Protein AF-F3SG11-F1 (afdb_monomer_lite)

Secondary structure (DSSP, 8-state):
-HHHHHHHHHHHHHHHHHHHHHHHHHHHHHHHHHHHHHHHHHHHHHHHHHHHHHHHHHIIIIIHHHHTTTTS-HHHHHHHHHHHHTPPPP-------

Foldseek 3Di:
DVVVVVVVVVVVVVVVVVVVVVVVVVVVVVVVVVVVVLVVVLVVVVVVQVVVLVVVLCCQLPVVLVVCVPVDDDPVNVVSNVVSNPPDRDDDDRPRD

Structure (mmCIF, N/CA/C/O backbone):
data_AF-F3SG11-F1
#
_entry.id   AF-F3SG11-F1
#
loop_
_atom_site.group_PDB
_atom_site.id
_atom_site.type_symbol
_atom_site.label_atom_id
_atom_site.label_alt_id
_atom_site.label_comp_id
_atom_site.label_asym_id
_atom_site.label_entity_id
_atom_site.label_seq_id
_atom_site.pdbx_PDB_ins_code
_atom_site.Cartn_x
_atom_site.Cartn_y
_atom_site.Cartn_z
_atom_site.occupancy
_atom_site.B_iso_or_equiv
_atom_site.auth_seq_id
_atom_site.auth_comp_id
_atom_site.auth_asym_id
_atom_site.auth_atom_id
_atom_site.pdbx_PDB_model_num
ATOM 1 N N . MET A 1 1 ? 33.749 4.294 -56.683 1.00 62.25 1 MET A N 1
ATOM 2 C CA . MET A 1 1 ? 33.617 5.104 -55.445 1.00 62.25 1 MET A CA 1
ATOM 3 C C . MET A 1 1 ? 32.174 5.429 -55.021 1.00 62.25 1 MET A C 1
ATOM 5 O O . MET A 1 1 ? 31.972 5.682 -53.843 1.00 62.25 1 MET A O 1
ATOM 9 N N . VAL A 1 2 ? 31.163 5.446 -55.907 1.00 68.69 2 VAL A N 1
ATOM 10 C CA . VAL A 1 2 ? 29.767 5.796 -55.525 1.00 68.69 2 VAL A CA 1
ATOM 11 C C . VAL A 1 2 ? 29.077 4.717 -54.667 1.00 68.69 2 VAL A C 1
ATOM 13 O O . VAL A 1 2 ? 28.344 5.060 -53.747 1.00 68.69 2 VAL A O 1
ATOM 16 N N . ASN A 1 3 ? 29.355 3.428 -54.903 1.00 79.56 3 ASN A N 1
ATOM 17 C CA . ASN A 1 3 ? 28.760 2.333 -54.118 1.00 79.56 3 ASN A CA 1
ATOM 18 C C . ASN A 1 3 ? 29.266 2.264 -52.669 1.00 79.56 3 ASN A C 1
ATOM 20 O O . ASN A 1 3 ? 28.472 2.008 -51.774 1.00 79.56 3 ASN A O 1
ATOM 24 N N . LEU A 1 4 ? 30.549 2.557 -52.428 1.00 85.62 4 LEU A N 1
ATOM 25 C CA . LEU A 1 4 ? 31.131 2.576 -51.077 1.00 85.62 4 LEU A CA 1
ATOM 26 C C . LEU A 1 4 ? 30.456 3.626 -50.185 1.00 85.62 4 LEU A C 1
ATOM 28 O O . LEU A 1 4 ? 29.981 3.296 -49.106 1.00 85.62 4 LEU A O 1
ATOM 32 N N . ARG A 1 5 ? 30.280 4.852 -50.695 1.00 89.88 5 ARG A N 1
ATOM 33 C CA . ARG A 1 5 ? 29.594 5.931 -49.963 1.00 89.88 5 ARG A CA 1
ATOM 34 C C . ARG A 1 5 ? 28.141 5.605 -49.608 1.00 89.88 5 ARG A C 1
ATOM 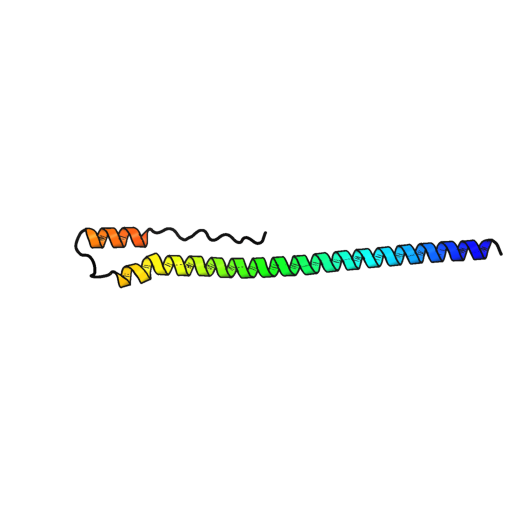36 O O . ARG A 1 5 ? 27.659 6.024 -48.562 1.00 89.88 5 ARG A O 1
ATOM 43 N N . ARG A 1 6 ? 27.427 4.869 -50.468 1.00 90.50 6 ARG A N 1
ATOM 44 C CA . ARG A 1 6 ? 26.055 4.423 -50.163 1.00 90.50 6 ARG A CA 1
ATOM 45 C C . ARG A 1 6 ? 26.037 3.388 -49.041 1.00 90.50 6 ARG A C 1
ATOM 47 O O . ARG A 1 6 ? 25.199 3.494 -48.157 1.00 90.50 6 ARG A O 1
ATOM 54 N N . ILE A 1 7 ? 26.966 2.432 -49.065 1.00 93.62 7 ILE A N 1
ATOM 55 C CA . ILE A 1 7 ? 27.089 1.402 -48.024 1.00 93.62 7 ILE A CA 1
ATOM 56 C C . ILE A 1 7 ? 27.402 2.047 -46.670 1.00 93.62 7 ILE A C 1
ATOM 58 O O . ILE A 1 7 ? 26.741 1.734 -45.685 1.00 93.62 7 ILE A O 1
ATOM 62 N N . GLU A 1 8 ? 28.347 2.988 -46.631 1.00 93.75 8 GLU A N 1
ATOM 63 C CA . GLU A 1 8 ? 28.699 3.739 -45.418 1.00 93.75 8 GLU A CA 1
ATOM 64 C C . GLU A 1 8 ? 27.506 4.525 -44.863 1.00 93.75 8 GLU A C 1
ATOM 66 O O . GLU A 1 8 ? 27.230 4.469 -43.666 1.00 93.75 8 GLU A O 1
ATOM 71 N N . LEU A 1 9 ? 26.749 5.210 -45.727 1.00 95.06 9 LEU A N 1
ATOM 72 C CA . LEU A 1 9 ? 25.554 5.945 -45.312 1.00 95.06 9 LEU A CA 1
ATOM 73 C C . LEU A 1 9 ? 24.486 5.014 -44.721 1.00 95.06 9 LEU A C 1
ATOM 75 O O . LEU A 1 9 ? 23.917 5.317 -43.676 1.00 95.06 9 LEU A O 1
ATOM 79 N N . THR A 1 10 ? 24.222 3.873 -45.362 1.00 95.62 10 THR A N 1
ATOM 80 C CA . THR A 1 10 ? 23.259 2.887 -44.853 1.00 95.62 10 THR A CA 1
ATOM 81 C C . THR A 1 10 ? 23.716 2.289 -43.523 1.00 95.62 10 THR A C 1
ATOM 83 O O . THR A 1 10 ? 22.909 2.182 -42.603 1.00 95.62 10 THR A O 1
ATOM 86 N N . ALA A 1 11 ? 24.998 1.944 -43.389 1.00 95.25 11 ALA A N 1
ATOM 87 C CA . ALA A 1 11 ? 25.551 1.421 -42.144 1.00 95.25 11 ALA A CA 1
ATOM 88 C C . ALA A 1 11 ? 25.438 2.440 -40.998 1.00 95.25 11 ALA A C 1
ATOM 90 O O . ALA A 1 11 ? 24.994 2.083 -39.908 1.00 95.25 11 ALA A O 1
ATOM 91 N N . ASN A 1 12 ? 25.751 3.712 -41.261 1.00 96.75 12 ASN A N 1
ATOM 92 C CA . ASN A 1 12 ? 25.613 4.788 -40.280 1.00 96.75 12 ASN A CA 1
ATOM 93 C C . ASN A 1 12 ? 24.155 5.005 -39.866 1.00 96.75 12 ASN A C 1
ATOM 95 O O . ASN A 1 12 ? 23.871 5.121 -38.677 1.00 96.75 12 ASN A O 1
ATOM 99 N N . ASN A 1 13 ? 23.221 5.010 -40.820 1.00 96.88 13 ASN A N 1
ATOM 100 C CA . ASN A 1 13 ? 21.798 5.140 -40.507 1.00 96.88 13 ASN A CA 1
ATOM 101 C C . ASN A 1 13 ? 21.307 3.973 -39.639 1.00 96.88 13 ASN A C 1
ATOM 103 O O . ASN A 1 13 ? 20.617 4.197 -38.649 1.00 96.88 13 ASN A O 1
ATOM 107 N N . ASN A 1 14 ? 21.708 2.740 -39.960 1.00 97.25 14 ASN A N 1
ATOM 108 C CA . ASN A 1 14 ? 21.343 1.565 -39.169 1.00 97.25 14 ASN A CA 1
ATOM 109 C C . ASN A 1 14 ? 21.925 1.622 -37.751 1.00 97.25 14 ASN A C 1
ATOM 111 O O . ASN A 1 14 ? 21.231 1.281 -36.796 1.00 97.25 14 ASN A O 1
ATOM 115 N N . LEU A 1 15 ? 23.174 2.078 -37.602 1.00 97.31 15 LEU A N 1
ATOM 116 C CA . LEU A 1 15 ? 23.797 2.265 -36.293 1.00 97.31 15 LEU A CA 1
ATOM 117 C C . LEU A 1 15 ? 23.039 3.305 -35.462 1.00 97.31 15 LEU A C 1
ATOM 119 O O . LEU A 1 15 ? 22.729 3.052 -34.302 1.00 97.31 15 LEU A O 1
ATOM 123 N N . VAL A 1 16 ? 22.696 4.447 -36.062 1.00 98.12 16 VAL A N 1
ATOM 124 C CA . VAL A 1 16 ? 21.918 5.498 -35.395 1.00 98.12 16 VAL A CA 1
ATOM 125 C C . VAL A 1 16 ? 20.552 4.973 -34.949 1.00 98.12 16 VAL A C 1
ATOM 127 O O . VAL A 1 16 ? 20.137 5.236 -33.823 1.00 98.12 16 VAL A O 1
ATOM 130 N N . GLU A 1 17 ? 19.854 4.206 -35.787 1.00 97.69 17 GLU A N 1
ATOM 131 C CA . GLU A 1 17 ? 18.560 3.628 -35.407 1.00 97.69 17 GLU A CA 1
ATOM 132 C C . GLU A 1 17 ? 18.678 2.577 -34.297 1.00 97.69 17 GLU A C 1
ATOM 134 O O . GLU A 1 17 ? 17.830 2.546 -33.401 1.00 97.69 17 GLU A O 1
ATOM 139 N N . LEU A 1 18 ? 19.747 1.775 -34.289 1.00 98.00 18 LEU A N 1
ATOM 140 C CA . LEU A 1 18 ? 20.024 0.835 -33.202 1.00 98.00 18 LEU A CA 1
ATOM 141 C C . LEU A 1 18 ? 20.297 1.566 -31.881 1.00 98.00 18 LEU A C 1
ATOM 143 O O . LEU A 1 18 ? 19.729 1.201 -30.855 1.00 98.00 18 LEU A O 1
ATOM 147 N N . MET A 1 19 ? 21.10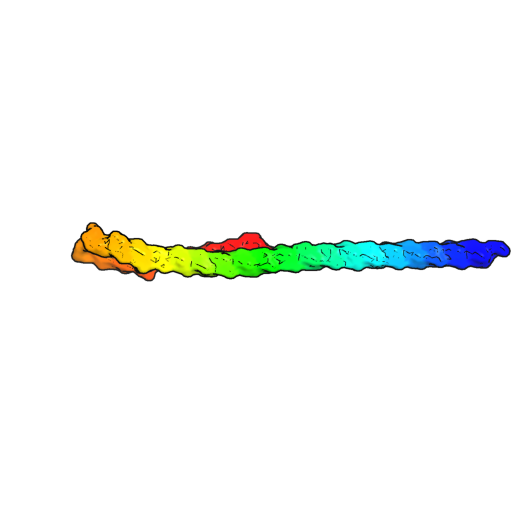9 2.627 -31.910 1.00 98.19 19 MET A N 1
ATOM 148 C CA . MET A 1 19 ? 21.386 3.447 -30.725 1.00 98.19 19 MET A CA 1
ATOM 149 C C . MET A 1 19 ? 20.101 4.063 -30.166 1.00 98.19 19 MET A C 1
ATOM 151 O O . MET A 1 19 ? 19.835 3.952 -28.972 1.00 98.19 19 MET A O 1
ATOM 155 N N . LYS A 1 20 ? 19.243 4.619 -31.030 1.00 98.19 20 LYS A N 1
ATOM 156 C CA . LYS A 1 20 ? 17.936 5.149 -30.614 1.00 98.19 20 LYS A CA 1
ATOM 157 C C . LYS A 1 20 ? 17.026 4.071 -30.021 1.00 98.19 20 LYS A C 1
ATOM 159 O O . LYS A 1 20 ? 16.240 4.362 -29.122 1.00 98.19 20 LYS A O 1
ATOM 164 N N . ALA A 1 21 ? 17.067 2.844 -30.544 1.00 98.12 21 ALA A N 1
ATOM 165 C CA . ALA A 1 21 ? 16.287 1.734 -29.998 1.00 98.12 21 ALA A CA 1
ATOM 166 C C . ALA A 1 21 ? 16.766 1.357 -28.591 1.00 98.12 21 ALA A C 1
ATOM 168 O O . ALA A 1 21 ? 15.943 1.252 -27.684 1.00 98.12 21 ALA A O 1
ATOM 169 N N . GLN A 1 22 ? 18.082 1.265 -28.395 1.00 98.12 22 GLN A N 1
ATOM 170 C CA . GLN A 1 22 ? 18.680 1.006 -27.089 1.00 98.12 22 GLN A CA 1
ATOM 171 C C . GLN A 1 22 ? 18.357 2.117 -26.078 1.00 98.12 22 GLN A C 1
ATOM 173 O O . GLN A 1 22 ? 18.027 1.831 -24.930 1.00 98.12 22 GLN A O 1
ATOM 178 N N . GLU A 1 23 ? 18.411 3.386 -26.489 1.00 98.25 23 GLU A N 1
ATOM 179 C CA . GLU A 1 23 ? 18.031 4.514 -25.631 1.00 98.25 23 GLU A CA 1
ATOM 180 C C . GLU A 1 23 ? 16.575 4.413 -25.163 1.00 98.25 23 GLU A C 1
ATOM 182 O O . GLU A 1 23 ? 16.302 4.603 -23.978 1.00 98.25 23 GLU A O 1
ATOM 187 N N . ARG A 1 24 ? 15.644 4.059 -26.060 1.00 98.38 24 ARG A N 1
ATOM 188 C CA . ARG A 1 24 ? 14.231 3.854 -25.699 1.00 98.38 24 ARG A CA 1
ATOM 189 C C . ARG A 1 24 ? 14.058 2.720 -24.692 1.00 98.38 24 ARG A C 1
ATOM 191 O O . ARG A 1 24 ? 13.388 2.922 -23.685 1.00 98.38 24 ARG A O 1
ATOM 198 N N . GLU A 1 25 ? 14.704 1.577 -24.915 1.00 98.44 25 GLU A N 1
ATOM 199 C CA . GLU A 1 25 ? 14.651 0.453 -23.972 1.00 98.44 25 GLU A CA 1
ATOM 200 C C . GLU A 1 25 ? 15.207 0.828 -22.594 1.00 98.44 25 GLU A C 1
ATOM 202 O O . GLU A 1 25 ? 14.613 0.479 -21.574 1.00 98.44 25 GLU A O 1
ATOM 207 N N . MET A 1 26 ? 16.312 1.581 -22.540 1.00 98.19 26 MET A N 1
ATOM 208 C CA . MET A 1 26 ? 16.872 2.050 -21.270 1.00 98.19 26 MET A CA 1
ATOM 209 C C . MET A 1 26 ? 15.933 3.022 -20.546 1.00 98.19 26 MET A C 1
ATOM 211 O O . MET A 1 26 ? 15.774 2.920 -19.328 1.00 98.19 26 MET A O 1
ATOM 215 N N . ILE A 1 27 ? 15.297 3.946 -21.274 1.00 98.31 27 ILE A N 1
ATOM 216 C CA . ILE A 1 27 ? 14.313 4.880 -20.707 1.00 98.31 27 ILE A CA 1
ATOM 217 C C . ILE A 1 27 ? 13.111 4.113 -20.151 1.00 98.31 27 ILE A C 1
ATOM 219 O O . ILE A 1 27 ? 12.705 4.354 -19.013 1.00 98.31 27 ILE A O 1
ATOM 223 N N . ASP A 1 28 ? 12.575 3.159 -20.910 1.00 98.44 28 ASP A N 1
ATOM 224 C CA . ASP A 1 28 ? 11.442 2.348 -20.473 1.00 98.44 28 ASP A CA 1
ATOM 225 C C . ASP A 1 28 ? 11.800 1.515 -19.240 1.00 98.44 28 ASP A C 1
ATOM 227 O O . ASP A 1 28 ? 11.050 1.509 -18.261 1.00 98.44 28 ASP A O 1
ATOM 231 N N . ALA A 1 29 ? 12.973 0.878 -19.229 1.00 98.25 29 ALA A N 1
ATOM 232 C CA . ALA A 1 29 ? 13.458 0.123 -18.077 1.00 98.25 29 ALA A CA 1
ATOM 233 C C . ALA A 1 29 ? 13.591 1.006 -16.824 1.00 98.25 29 ALA A C 1
ATOM 235 O O . ALA A 1 29 ? 13.185 0.596 -15.733 1.00 98.25 29 ALA A O 1
ATOM 236 N N . LEU A 1 30 ? 14.098 2.235 -16.971 1.00 98.56 30 LEU A N 1
ATOM 237 C CA . LEU A 1 30 ? 14.185 3.193 -15.871 1.00 98.56 30 LEU A CA 1
ATOM 238 C C . LEU A 1 30 ? 12.794 3.582 -15.353 1.00 98.56 30 LEU A C 1
ATOM 240 O O . LEU A 1 30 ? 12.557 3.537 -14.147 1.00 98.56 30 LEU A O 1
ATOM 244 N N . ILE A 1 31 ? 11.851 3.895 -16.247 1.00 98.38 31 ILE A N 1
ATOM 245 C CA . ILE A 1 31 ? 10.468 4.224 -15.873 1.00 98.38 31 ILE A CA 1
ATOM 246 C C . ILE A 1 31 ? 9.820 3.062 -15.112 1.00 98.38 31 ILE A C 1
ATOM 248 O O . ILE A 1 31 ? 9.160 3.286 -14.096 1.00 98.38 31 ILE A O 1
ATOM 252 N N . GLN A 1 32 ? 10.001 1.821 -15.571 1.00 98.25 32 GLN A N 1
ATOM 253 C CA . GLN A 1 32 ? 9.447 0.644 -14.895 1.00 98.25 32 GLN A CA 1
ATOM 254 C C . GLN A 1 32 ? 10.095 0.394 -13.530 1.00 98.25 32 GLN A C 1
ATOM 256 O O . GLN A 1 32 ? 9.399 0.028 -12.579 1.00 98.25 32 GLN A O 1
ATOM 261 N N . SER A 1 33 ? 11.401 0.635 -13.406 1.00 98.25 33 SER A N 1
ATOM 262 C CA . SER A 1 33 ? 12.111 0.562 -12.127 1.00 98.25 33 SER A CA 1
ATOM 263 C C . SER A 1 33 ? 11.544 1.561 -11.115 1.00 98.25 33 SER A C 1
ATOM 265 O O . SER A 1 33 ? 11.187 1.179 -9.999 1.00 98.25 33 SER A O 1
ATOM 267 N N . GLU A 1 34 ? 11.361 2.823 -11.513 1.00 97.88 34 GLU A N 1
ATOM 268 C CA . GLU A 1 34 ? 10.794 3.848 -10.629 1.00 97.88 34 GLU A CA 1
ATOM 269 C C . GLU A 1 34 ? 9.330 3.560 -10.269 1.00 97.88 34 GLU A C 1
ATOM 271 O O . GLU A 1 34 ? 8.954 3.652 -9.098 1.00 97.88 34 GLU A O 1
ATOM 276 N N . LYS A 1 35 ? 8.510 3.105 -11.227 1.00 97.50 35 LYS A N 1
ATOM 277 C CA . LYS A 1 35 ? 7.139 2.643 -10.942 1.00 97.50 35 LYS A CA 1
ATOM 278 C C . LYS A 1 35 ? 7.123 1.518 -9.911 1.00 97.50 35 LYS A C 1
ATOM 280 O O . LYS A 1 35 ? 6.351 1.574 -8.959 1.00 97.50 35 LYS A O 1
ATOM 285 N N . SER A 1 36 ? 8.013 0.538 -10.056 1.00 97.38 36 SER A N 1
ATOM 286 C CA . SER A 1 36 ? 8.108 -0.595 -9.129 1.00 97.38 36 SER A CA 1
ATOM 287 C C . SER A 1 36 ? 8.464 -0.147 -7.709 1.00 97.38 36 SER A C 1
ATOM 289 O O . SER A 1 36 ? 7.886 -0.651 -6.744 1.00 97.38 36 SER A O 1
ATOM 291 N N . LYS A 1 37 ? 9.359 0.842 -7.558 1.00 97.31 37 LYS A N 1
ATOM 292 C CA . LYS A 1 37 ? 9.682 1.439 -6.250 1.00 97.31 37 LYS A CA 1
ATOM 293 C C . LYS A 1 37 ? 8.463 2.108 -5.615 1.00 97.31 37 LYS A C 1
ATOM 295 O O . LYS A 1 37 ? 8.190 1.867 -4.440 1.00 97.31 37 LYS A O 1
ATOM 300 N N . VAL A 1 38 ? 7.709 2.898 -6.384 1.00 97.50 38 VAL A N 1
ATOM 301 C CA . VAL A 1 38 ? 6.486 3.561 -5.897 1.00 97.50 38 VAL A CA 1
ATOM 302 C C . VAL A 1 38 ? 5.432 2.530 -5.485 1.00 97.50 38 VAL A C 1
ATOM 304 O O . VAL A 1 38 ? 4.840 2.653 -4.413 1.00 97.50 38 VAL A O 1
ATOM 307 N N . THR A 1 39 ? 5.239 1.463 -6.264 1.00 97.19 39 THR A N 1
ATOM 308 C CA . THR A 1 39 ? 4.318 0.369 -5.911 1.00 97.19 39 THR A CA 1
ATOM 309 C C . THR A 1 39 ? 4.737 -0.351 -4.626 1.00 97.19 39 THR A C 1
ATOM 311 O O . THR A 1 39 ? 3.888 -0.656 -3.782 1.00 97.19 39 THR A O 1
ATOM 314 N N . ALA A 1 40 ? 6.037 -0.590 -4.428 1.00 97.00 40 ALA A N 1
ATOM 315 C CA . ALA A 1 40 ? 6.549 -1.195 -3.200 1.00 97.00 40 ALA A CA 1
ATOM 316 C C . ALA A 1 40 ? 6.306 -0.294 -1.976 1.00 97.00 40 ALA A C 1
ATOM 318 O O . ALA A 1 40 ? 5.827 -0.766 -0.944 1.00 97.00 40 ALA A O 1
ATOM 319 N N . GLN A 1 41 ? 6.560 1.013 -2.105 1.00 97.31 41 GLN A N 1
ATOM 320 C CA . GLN A 1 41 ? 6.266 1.998 -1.059 1.00 97.31 41 GLN A CA 1
ATOM 321 C C . GLN A 1 41 ? 4.767 2.086 -0.755 1.00 97.31 41 GLN A C 1
ATOM 323 O O . GLN A 1 41 ? 4.385 2.116 0.414 1.00 97.31 41 GLN A O 1
ATOM 328 N N . SER A 1 42 ? 3.917 2.066 -1.788 1.00 97.75 42 SER A N 1
ATOM 329 C CA . SER A 1 42 ? 2.460 2.026 -1.630 1.00 97.75 42 SER A CA 1
ATOM 330 C C . SER A 1 42 ? 2.024 0.791 -0.840 1.00 97.75 42 SER A C 1
ATOM 332 O O . SER A 1 42 ? 1.251 0.901 0.108 1.00 97.75 42 SER A O 1
ATOM 334 N N . SER A 1 43 ? 2.579 -0.380 -1.154 1.00 97.00 43 SER A N 1
ATOM 335 C CA . SER A 1 43 ? 2.249 -1.628 -0.457 1.00 97.00 43 SER A CA 1
ATOM 336 C C . SER A 1 43 ? 2.652 -1.589 1.020 1.00 97.00 43 SER A C 1
ATOM 338 O O . SER A 1 43 ? 1.861 -1.958 1.890 1.00 97.00 43 SER A O 1
ATOM 340 N N . LEU A 1 44 ? 3.855 -1.086 1.319 1.00 97.44 44 LEU A N 1
ATOM 341 C CA . LEU A 1 44 ? 4.329 -0.926 2.694 1.00 97.44 44 LEU A CA 1
ATOM 342 C C . LEU A 1 44 ? 3.449 0.052 3.485 1.00 97.44 44 LEU A C 1
ATOM 344 O O . LEU A 1 44 ? 3.068 -0.232 4.621 1.00 97.44 44 LEU A O 1
ATOM 348 N N . LEU A 1 45 ? 3.090 1.184 2.873 1.00 97.62 45 LEU A N 1
ATOM 349 C CA . LEU A 1 45 ? 2.227 2.180 3.499 1.00 97.62 45 LEU A CA 1
ATOM 350 C C . LEU A 1 45 ? 0.816 1.631 3.738 1.00 97.62 45 LEU A C 1
ATOM 352 O O . LEU A 1 45 ? 0.252 1.861 4.803 1.00 97.62 45 LEU A O 1
ATOM 356 N N . ALA A 1 46 ? 0.258 0.864 2.800 1.00 96.81 46 ALA A N 1
ATOM 357 C CA . ALA A 1 46 ? -1.041 0.219 2.975 1.00 96.81 46 ALA A CA 1
ATOM 358 C C . ALA A 1 46 ? -1.052 -0.732 4.184 1.00 96.81 46 ALA A C 1
ATOM 360 O O . ALA A 1 46 ? -1.990 -0.689 4.983 1.00 96.81 46 ALA A O 1
ATOM 361 N N . ALA A 1 47 ? -0.000 -1.540 4.349 1.00 96.75 47 ALA A N 1
ATOM 362 C CA . ALA A 1 47 ? 0.143 -2.434 5.496 1.00 96.75 47 ALA A CA 1
ATOM 363 C C . ALA A 1 47 ? 0.259 -1.656 6.817 1.00 96.75 47 ALA A C 1
ATOM 365 O O . ALA A 1 47 ? -0.447 -1.960 7.778 1.00 96.75 47 ALA A O 1
ATOM 366 N N . TRP A 1 48 ? 1.086 -0.606 6.848 1.00 97.94 48 TRP A N 1
ATOM 367 C CA . TRP A 1 48 ? 1.220 0.251 8.026 1.00 97.94 48 TRP A CA 1
ATOM 368 C C . TRP A 1 48 ? -0.102 0.940 8.393 1.00 97.94 48 TRP A C 1
ATOM 370 O O . TRP A 1 48 ? -0.493 0.940 9.556 1.00 97.94 48 TRP A O 1
ATOM 380 N N . LEU A 1 49 ? -0.836 1.476 7.411 1.00 97.50 49 LEU A N 1
ATOM 381 C CA . LEU A 1 49 ? -2.138 2.105 7.650 1.00 97.50 49 LEU A CA 1
ATOM 382 C C . LEU A 1 49 ? -3.162 1.099 8.181 1.00 97.50 49 LEU A C 1
ATOM 384 O O . LEU A 1 49 ? -3.940 1.457 9.059 1.00 97.50 49 LEU A O 1
ATOM 388 N N . ALA A 1 50 ? -3.176 -0.142 7.685 1.00 96.00 50 ALA A N 1
ATOM 389 C CA . ALA A 1 50 ? -4.061 -1.185 8.203 1.00 96.00 50 ALA A CA 1
ATOM 390 C C . ALA A 1 50 ? -3.791 -1.473 9.689 1.00 96.00 50 ALA A C 1
ATOM 392 O O . ALA A 1 50 ? -4.733 -1.519 10.479 1.00 96.00 50 ALA A O 1
ATOM 393 N N . GLU A 1 51 ? -2.518 -1.563 10.076 1.00 96.88 51 GLU A N 1
ATOM 394 C CA . GLU A 1 51 ? -2.111 -1.729 11.473 1.00 96.88 51 GLU A CA 1
ATOM 395 C C . GLU A 1 51 ? -2.532 -0.528 12.333 1.00 96.88 51 GLU A C 1
ATOM 397 O O . GLU A 1 51 ? -3.132 -0.692 13.392 1.00 96.88 51 GLU A O 1
ATOM 402 N N . GLN A 1 52 ? -2.310 0.700 11.853 1.00 97.06 52 GLN A N 1
ATOM 403 C CA . GLN A 1 52 ? -2.731 1.902 12.579 1.00 97.06 52 GLN A CA 1
ATOM 404 C C . GLN A 1 52 ? -4.245 1.954 12.802 1.00 97.06 52 GLN A C 1
ATOM 406 O O . GLN A 1 52 ? -4.695 2.342 13.880 1.00 97.06 52 GLN A O 1
ATOM 411 N N . LYS A 1 53 ? -5.051 1.519 11.826 1.00 96.00 53 LYS A N 1
ATOM 412 C CA . LYS A 1 53 ? -6.506 1.438 12.011 1.00 96.00 53 LYS A CA 1
ATOM 413 C C . LYS A 1 53 ? -6.891 0.496 13.146 1.00 96.00 53 LYS A C 1
ATOM 415 O O . LYS A 1 53 ? -7.834 0.799 13.874 1.00 96.00 53 LYS A O 1
ATOM 420 N N . LEU A 1 54 ? -6.217 -0.649 13.263 1.00 94.69 54 LEU A N 1
ATOM 421 C CA . LEU A 1 54 ? -6.457 -1.612 14.340 1.00 94.69 54 LEU A CA 1
ATOM 422 C C . LEU A 1 54 ? -6.063 -1.007 15.687 1.00 94.69 54 LEU A C 1
ATOM 424 O O . LEU A 1 54 ? -6.903 -0.920 16.575 1.00 94.69 54 LEU A O 1
ATOM 428 N N . GLN A 1 55 ? -4.853 -0.455 15.793 1.00 96.00 55 GLN A N 1
ATOM 429 C CA . GLN A 1 55 ? -4.362 0.165 17.027 1.00 96.00 55 GLN A CA 1
ATOM 430 C C . GLN A 1 55 ? -5.264 1.306 17.518 1.00 96.00 55 GLN A C 1
ATOM 432 O O . GLN A 1 55 ? -5.557 1.400 18.709 1.00 96.00 55 GLN A O 1
ATOM 437 N N . MET A 1 56 ? -5.749 2.159 16.611 1.00 94.94 56 MET A N 1
ATOM 438 C CA . MET A 1 56 ? -6.687 3.234 16.954 1.00 94.94 56 MET A CA 1
ATOM 439 C C . MET A 1 56 ? -8.043 2.693 17.431 1.00 94.94 56 MET A C 1
ATOM 441 O O . MET A 1 56 ? -8.619 3.233 18.377 1.00 94.94 56 MET A O 1
ATOM 445 N N . SER A 1 57 ? -8.548 1.631 16.796 1.00 93.69 57 SER A N 1
ATOM 446 C CA . SER A 1 57 ? -9.794 0.965 17.195 1.00 93.69 57 SER A CA 1
ATOM 447 C C . SER A 1 57 ? -9.666 0.305 18.569 1.00 93.69 57 SER A C 1
ATOM 449 O O . SER A 1 57 ? -10.528 0.490 19.430 1.00 93.69 57 SER A O 1
ATOM 451 N N . ASP A 1 58 ? -8.569 -0.407 18.814 1.00 94.00 58 ASP A N 1
ATOM 452 C CA . ASP A 1 58 ? -8.298 -1.078 20.087 1.00 94.00 58 ASP A CA 1
ATOM 453 C C . ASP A 1 58 ? -8.101 -0.066 21.217 1.00 94.00 58 ASP A C 1
ATOM 455 O O . ASP A 1 58 ? -8.611 -0.238 22.327 1.00 94.00 58 ASP A O 1
ATOM 459 N N . PHE A 1 59 ? -7.421 1.047 20.929 1.00 94.06 59 PHE A N 1
ATOM 460 C CA . PHE A 1 59 ? -7.277 2.132 21.888 1.00 94.06 59 PHE A CA 1
ATOM 461 C C . PHE A 1 59 ? -8.637 2.696 22.318 1.00 94.06 59 PHE A C 1
ATOM 463 O O . PHE A 1 59 ? -8.887 2.853 23.513 1.00 94.06 59 PHE A O 1
ATOM 470 N N . ALA A 1 60 ? -9.522 2.985 21.361 1.00 88.38 60 ALA A N 1
ATOM 471 C CA . ALA A 1 60 ? -10.834 3.554 21.644 1.00 88.38 60 ALA A CA 1
ATOM 472 C C . ALA A 1 60 ? -11.748 2.572 22.399 1.00 88.38 60 ALA A C 1
ATOM 474 O O . ALA A 1 60 ? -12.361 2.940 23.402 1.00 88.38 60 ALA A O 1
ATOM 475 N N . THR A 1 61 ? -11.813 1.321 21.938 1.00 90.25 61 THR A N 1
ATOM 476 C CA . THR A 1 61 ? -12.780 0.325 22.427 1.00 90.25 61 THR A CA 1
ATOM 477 C C . THR A 1 61 ? -12.338 -0.373 23.714 1.00 90.25 61 THR A C 1
ATOM 479 O O . THR A 1 61 ? -13.180 -0.663 24.570 1.00 90.25 61 THR A O 1
ATOM 482 N N . ALA A 1 62 ? -11.035 -0.615 23.887 1.00 91.50 62 ALA A N 1
ATOM 483 C CA . ALA A 1 62 ? -10.495 -1.360 25.020 1.00 91.50 62 ALA A CA 1
ATOM 484 C C . ALA A 1 62 ? -9.697 -0.467 25.972 1.00 91.50 62 ALA A C 1
ATOM 486 O O . ALA A 1 62 ? -10.047 -0.370 27.149 1.00 91.50 62 ALA A O 1
ATOM 487 N N . THR A 1 63 ? -8.643 0.199 25.492 1.00 93.94 63 THR A N 1
ATOM 488 C CA . THR A 1 63 ? -7.721 0.941 26.371 1.00 93.94 63 THR A CA 1
ATOM 489 C C . THR A 1 63 ? -8.429 2.079 27.091 1.00 93.94 63 THR A C 1
ATOM 491 O O . THR A 1 63 ? -8.429 2.118 28.319 1.00 93.94 63 THR A O 1
ATOM 494 N N . LEU A 1 64 ? -9.095 2.966 26.350 1.00 92.06 64 LEU A N 1
ATOM 495 C CA . LEU A 1 64 ? -9.792 4.115 26.920 1.00 92.06 64 LEU A CA 1
ATOM 496 C C . LEU A 1 64 ? -10.948 3.682 27.829 1.00 92.06 64 LEU A C 1
ATOM 498 O O . LEU A 1 64 ? -11.118 4.227 28.917 1.00 92.06 64 LEU A O 1
ATOM 502 N N . ASN A 1 65 ? -11.705 2.667 27.414 1.00 89.94 65 ASN A N 1
ATOM 503 C CA . ASN A 1 65 ? -12.801 2.116 28.207 1.00 89.94 65 ASN A CA 1
ATOM 504 C C . ASN A 1 65 ? -12.302 1.567 29.557 1.00 89.94 65 ASN A C 1
ATOM 506 O O . ASN A 1 65 ? -12.849 1.886 30.612 1.00 89.94 65 ASN A O 1
ATOM 510 N N . ASN A 1 66 ? -11.194 0.820 29.546 1.00 91.25 66 ASN A N 1
ATOM 511 C CA . ASN A 1 66 ? -10.552 0.334 30.765 1.00 91.25 66 ASN A CA 1
ATOM 512 C C . ASN A 1 66 ? -10.000 1.476 31.627 1.00 91.25 66 ASN A C 1
ATOM 514 O O . ASN A 1 66 ? -10.172 1.446 32.844 1.00 91.25 66 ASN A O 1
ATOM 518 N N . SER A 1 67 ? -9.380 2.494 31.023 1.00 92.31 67 SER A N 1
ATOM 519 C CA . SER A 1 67 ? -8.850 3.659 31.744 1.00 92.31 67 SER A CA 1
ATOM 520 C C . SER A 1 67 ? -9.934 4.499 32.422 1.00 92.31 67 SER A C 1
ATOM 522 O O . SER A 1 67 ? -9.670 5.113 33.451 1.00 92.31 67 SER A O 1
ATOM 524 N N . LEU A 1 68 ? -11.150 4.527 31.871 1.00 90.38 68 LEU A N 1
ATOM 525 C CA . LEU A 1 68 ? -12.285 5.270 32.428 1.00 90.38 68 LEU A CA 1
ATOM 526 C C . LEU A 1 68 ? -13.137 4.438 33.398 1.00 90.38 68 LEU A C 1
ATOM 528 O O . LEU A 1 68 ? -14.090 4.955 33.993 1.00 90.38 68 LEU A O 1
ATOM 532 N N . LYS A 1 69 ? -12.810 3.155 33.586 1.00 87.88 69 LYS A N 1
ATOM 533 C CA . LYS A 1 69 ? -13.549 2.261 34.476 1.00 87.88 69 LYS A CA 1
ATOM 534 C C . LYS A 1 69 ? -13.507 2.786 35.912 1.00 87.88 69 LYS A C 1
ATOM 536 O O . LYS A 1 69 ? -12.445 3.018 36.477 1.00 87.88 69 LYS A O 1
ATOM 541 N N . GLY A 1 70 ? -14.683 2.961 36.510 1.00 89.00 70 GLY A N 1
ATOM 542 C CA . GLY A 1 70 ? -14.831 3.531 37.854 1.00 89.00 70 GLY A CA 1
ATOM 543 C C . GLY A 1 70 ? -14.816 5.064 37.910 1.00 89.00 70 GLY A C 1
ATOM 544 O O . GLY A 1 70 ? -15.152 5.615 38.952 1.00 89.00 70 GLY A O 1
ATOM 545 N N . GLY A 1 71 ? -14.510 5.758 36.805 1.00 92.62 71 GLY A N 1
ATOM 546 C CA . GLY A 1 71 ? -14.665 7.216 36.697 1.00 92.62 71 GLY A CA 1
ATOM 547 C C . GLY A 1 71 ? -16.125 7.666 36.550 1.00 92.62 71 GLY A C 1
ATOM 548 O O . GLY A 1 71 ? -16.463 8.800 36.878 1.00 92.62 71 GLY A O 1
ATOM 549 N N . PHE A 1 72 ? -17.002 6.759 36.110 1.00 92.44 72 PHE A N 1
ATOM 550 C CA . PHE A 1 72 ? -18.452 6.941 36.039 1.00 92.44 72 PHE A CA 1
ATOM 551 C C . PHE A 1 72 ? -19.178 5.833 36.808 1.00 92.44 72 PHE A C 1
ATOM 553 O O . PHE A 1 72 ? -18.623 4.760 37.055 1.00 92.44 72 PHE A O 1
ATOM 560 N N . SER A 1 73 ? -20.452 6.062 37.131 1.00 94.19 73 SER A N 1
ATOM 561 C CA . SER A 1 73 ? -21.325 5.080 37.780 1.00 94.19 73 SER A CA 1
ATOM 562 C C . SER A 1 73 ? -22.731 5.070 37.166 1.00 94.19 73 SER A C 1
ATOM 564 O O . SER A 1 73 ? -23.116 5.977 36.422 1.00 94.19 73 SER A O 1
ATOM 566 N N . GLY A 1 74 ? -23.494 4.007 37.448 1.00 95.06 74 GLY A N 1
ATOM 567 C CA . GLY A 1 74 ? -24.875 3.848 36.984 1.00 95.06 74 GLY A CA 1
ATOM 568 C C . GLY A 1 74 ? -25.022 3.982 35.464 1.00 95.06 74 GLY A C 1
ATOM 569 O O . GLY A 1 74 ? -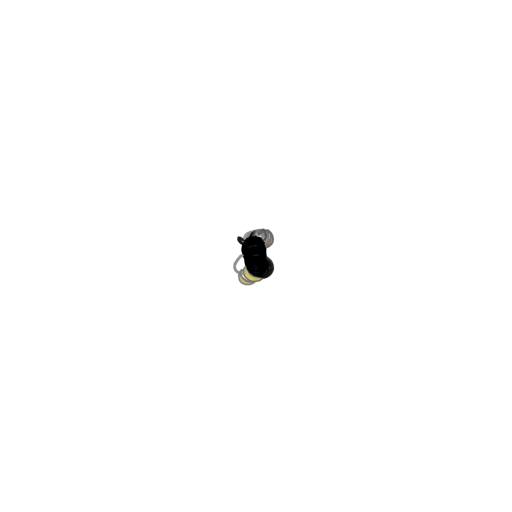24.182 3.517 34.696 1.00 95.06 74 GLY A O 1
ATOM 570 N N . ASN A 1 75 ? -26.083 4.663 35.028 1.00 95.94 75 ASN A N 1
ATOM 571 C CA . ASN A 1 75 ? -26.401 4.835 33.606 1.00 95.94 75 ASN A CA 1
ATOM 572 C C . ASN A 1 75 ? -25.310 5.578 32.821 1.00 95.94 75 ASN A C 1
ATOM 574 O O . ASN A 1 75 ? -25.145 5.322 31.630 1.00 95.94 75 ASN A O 1
ATOM 578 N N . ALA A 1 76 ? -24.544 6.462 33.471 1.00 93.81 76 ALA A N 1
ATOM 579 C CA . ALA A 1 76 ? -23.439 7.162 32.822 1.00 93.81 76 ALA A CA 1
ATOM 580 C C . ALA A 1 76 ? -22.293 6.202 32.458 1.00 93.81 76 ALA A C 1
ATOM 582 O O . ALA A 1 76 ? -21.754 6.290 31.357 1.00 93.81 76 ALA A O 1
ATOM 583 N N . ALA A 1 77 ? -21.969 5.237 33.330 1.00 94.25 77 ALA A N 1
ATOM 584 C CA . ALA A 1 77 ? -20.963 4.212 33.037 1.00 94.25 77 ALA A CA 1
ATOM 585 C C . ALA A 1 77 ? -21.386 3.316 31.862 1.00 94.25 77 ALA A C 1
ATOM 587 O O . ALA A 1 77 ? -20.583 3.035 30.969 1.00 94.25 77 ALA A O 1
ATOM 588 N N . THR A 1 78 ? -22.662 2.920 31.832 1.00 94.00 78 THR A N 1
ATOM 589 C CA . THR A 1 78 ? -23.237 2.143 30.726 1.00 94.00 78 THR A CA 1
ATOM 590 C C . THR A 1 78 ? -23.181 2.927 29.416 1.00 94.00 78 THR A C 1
ATOM 592 O O . THR A 1 78 ? -22.737 2.396 28.402 1.00 94.00 78 THR A O 1
ATOM 595 N N . ALA A 1 79 ? -23.578 4.203 29.426 1.00 94.00 79 ALA A N 1
ATOM 596 C CA . ALA A 1 79 ? -23.565 5.048 28.235 1.00 94.00 79 ALA A CA 1
ATOM 597 C C . ALA A 1 79 ? -22.144 5.267 27.690 1.00 94.00 79 ALA A C 1
ATOM 599 O O . ALA A 1 79 ? -21.936 5.145 26.485 1.00 94.00 79 ALA A O 1
ATOM 600 N N . ALA A 1 80 ? -21.165 5.527 28.563 1.00 92.25 80 ALA A N 1
ATOM 601 C CA . ALA A 1 80 ? -19.763 5.682 28.174 1.00 92.25 80 ALA A CA 1
ATOM 602 C C . ALA A 1 80 ? -19.201 4.398 27.543 1.00 92.25 80 ALA A C 1
ATOM 604 O O . ALA A 1 80 ? -18.620 4.445 26.460 1.00 92.25 80 ALA A O 1
ATOM 605 N N . THR A 1 81 ? -19.443 3.245 28.175 1.00 91.94 81 THR A N 1
ATOM 606 C CA . THR A 1 81 ? -19.019 1.934 27.656 1.00 91.94 81 THR A CA 1
ATOM 607 C C . THR A 1 81 ? -19.640 1.658 26.287 1.00 91.94 81 THR A C 1
ATOM 609 O O . THR A 1 81 ? -18.938 1.294 25.343 1.00 91.94 81 THR A O 1
ATOM 612 N N . ASN A 1 82 ? -20.951 1.878 26.153 1.00 93.31 82 ASN A N 1
ATOM 613 C CA . ASN A 1 82 ? -21.659 1.685 24.891 1.00 93.31 82 ASN A CA 1
ATOM 614 C C . ASN A 1 82 ? -21.136 2.626 23.804 1.00 93.31 82 ASN A C 1
ATOM 616 O O . ASN A 1 82 ? -20.978 2.207 22.666 1.00 93.31 82 ASN A O 1
ATOM 620 N N . TYR A 1 83 ? -20.849 3.887 24.125 1.00 92.69 83 TYR A N 1
ATOM 621 C CA . TYR A 1 83 ? -20.302 4.816 23.142 1.00 92.69 83 TYR A CA 1
ATOM 622 C C . TYR A 1 83 ? -18.927 4.355 22.641 1.00 92.69 83 TYR A C 1
ATOM 624 O O . TYR A 1 83 ? -18.730 4.212 21.438 1.00 92.69 83 TYR A O 1
ATOM 632 N N . LEU A 1 84 ? -17.999 4.064 23.558 1.00 92.12 84 LEU A N 1
ATOM 633 C CA . LEU A 1 84 ? -16.615 3.711 23.225 1.00 92.12 84 LEU A CA 1
ATOM 634 C C . LEU A 1 84 ? -16.497 2.399 22.445 1.00 92.12 84 LEU A C 1
ATOM 636 O O . LEU A 1 84 ? -15.683 2.300 21.532 1.00 92.12 84 LEU A O 1
ATOM 640 N N . THR A 1 85 ? -17.331 1.410 22.769 1.00 90.75 85 THR A N 1
ATOM 641 C CA . THR A 1 85 ? -17.362 0.114 22.068 1.00 90.75 85 THR A CA 1
ATOM 642 C C . THR A 1 85 ? -17.958 0.195 20.662 1.00 90.75 85 THR A C 1
ATOM 644 O O . THR A 1 85 ? -17.713 -0.697 19.856 1.00 90.75 85 THR A O 1
ATOM 647 N N . ASN A 1 86 ? -18.695 1.264 20.347 1.00 91.44 86 ASN A N 1
ATOM 648 C CA . ASN A 1 86 ? -19.320 1.479 19.041 1.00 91.44 86 ASN A CA 1
ATOM 649 C C . ASN A 1 86 ? -18.582 2.513 18.173 1.00 91.44 86 ASN A C 1
ATOM 651 O O . ASN A 1 86 ? -19.096 2.901 17.122 1.00 91.44 86 ASN A O 1
ATOM 655 N N . ILE A 1 87 ? -17.395 2.977 18.581 1.00 90.44 87 ILE A N 1
ATOM 656 C CA . ILE A 1 87 ? -16.588 3.869 17.743 1.00 90.44 87 ILE A CA 1
ATOM 657 C C . ILE A 1 87 ? -16.159 3.095 16.488 1.00 90.44 87 ILE A C 1
ATOM 659 O O . ILE A 1 87 ? -15.514 2.051 16.606 1.00 90.44 87 ILE A O 1
ATOM 663 N N . PRO A 1 88 ? -16.500 3.577 15.279 1.00 90.81 88 PRO A N 1
ATOM 664 C CA . PRO A 1 88 ? -16.127 2.894 14.054 1.00 90.81 88 PRO A CA 1
ATOM 665 C C . PRO A 1 8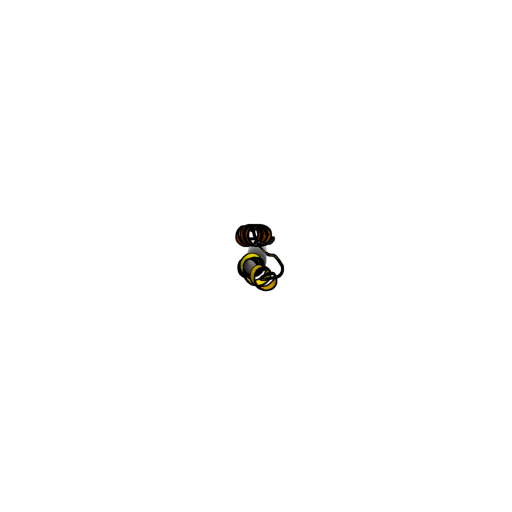8 ? -14.615 2.959 13.840 1.00 90.81 88 PRO A C 1
ATOM 667 O O . PRO A 1 88 ? -13.959 3.952 14.166 1.00 90.81 88 PRO A O 1
ATOM 670 N N . GLN A 1 89 ? -14.073 1.916 13.215 1.00 91.69 89 GLN A N 1
ATOM 671 C CA . GLN A 1 89 ? -12.672 1.895 12.822 1.00 91.69 89 GLN A CA 1
ATOM 672 C C . GLN A 1 89 ? -12.366 3.075 11.873 1.00 91.69 89 GLN A C 1
ATOM 674 O O . GLN A 1 89 ? -13.131 3.326 10.933 1.00 91.69 89 GLN A O 1
ATOM 679 N N . PRO A 1 90 ? -11.257 3.807 12.074 1.00 92.12 90 PRO A N 1
ATOM 680 C CA . PRO A 1 90 ? -10.928 4.958 11.244 1.00 92.12 90 PRO A CA 1
ATOM 681 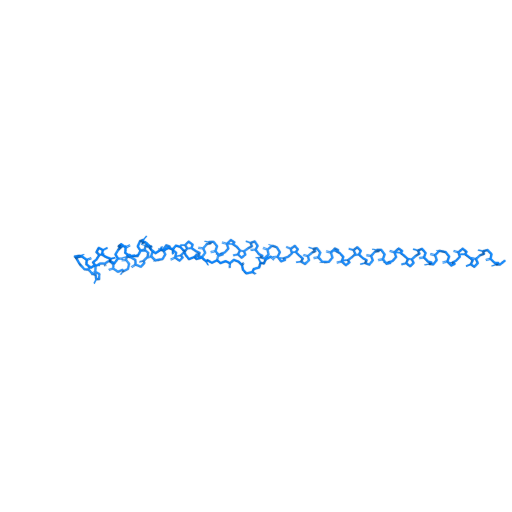C C . PRO A 1 90 ? -10.651 4.556 9.791 1.00 92.12 90 PRO A C 1
ATOM 683 O O . PRO A 1 90 ? -9.990 3.559 9.496 1.00 92.12 90 PRO A O 1
ATOM 686 N N . ASN A 1 91 ? -11.106 5.383 8.850 1.00 92.31 91 ASN A N 1
ATOM 687 C CA . ASN A 1 91 ? -10.853 5.174 7.429 1.00 92.31 91 ASN A CA 1
ATOM 688 C C . ASN A 1 91 ? -9.556 5.863 6.980 1.00 92.31 91 ASN A C 1
ATOM 690 O O . ASN A 1 91 ? -9.573 6.935 6.383 1.00 92.31 91 ASN A O 1
ATOM 694 N N . LEU A 1 92 ? -8.420 5.230 7.263 1.00 94.06 92 LEU A N 1
ATOM 695 C CA . LEU A 1 92 ? -7.123 5.649 6.724 1.00 94.06 92 LEU A CA 1
ATOM 696 C C . LEU A 1 92 ? -6.939 5.140 5.283 1.00 94.06 92 LEU A C 1
ATOM 698 O O . LEU A 1 92 ? -6.875 3.931 5.045 1.00 94.06 92 LEU A O 1
ATOM 702 N N . GLN A 1 93 ? -6.877 6.050 4.314 1.00 92.81 93 GLN A N 1
ATOM 703 C CA . GLN A 1 93 ? -6.651 5.715 2.906 1.00 92.81 93 GLN A CA 1
ATOM 704 C C . GLN A 1 93 ? -5.186 5.912 2.530 1.00 92.81 93 GLN A C 1
ATOM 706 O O . GLN A 1 93 ? -4.543 6.856 2.983 1.00 92.81 93 GLN A O 1
ATOM 711 N N . ASN A 1 94 ? -4.668 5.023 1.684 1.00 93.88 94 ASN A N 1
ATOM 712 C CA . ASN A 1 94 ? -3.330 5.175 1.13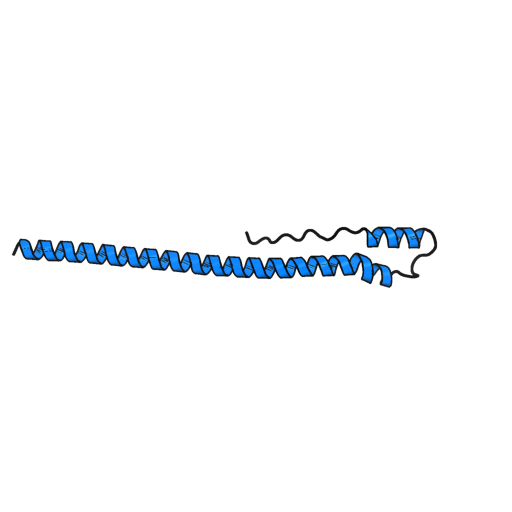6 1.00 93.88 94 ASN A CA 1
ATOM 713 C C . ASN A 1 94 ? -3.333 6.284 0.063 1.00 93.88 94 ASN A C 1
ATOM 715 O O . ASN A 1 94 ? -4.089 6.171 -0.905 1.00 93.88 94 ASN A O 1
ATOM 719 N N . PRO A 1 95 ? -2.526 7.351 0.212 1.00 93.88 95 PRO A N 1
ATOM 720 C CA . PRO A 1 95 ? -2.462 8.433 -0.766 1.00 93.88 95 PRO A CA 1
ATOM 721 C C . PRO A 1 95 ? -1.668 8.068 -2.031 1.00 93.88 95 PRO A C 1
ATOM 723 O O . PRO A 1 95 ? -1.792 8.766 -3.038 1.00 93.88 95 PRO A O 1
ATOM 726 N N . ILE A 1 96 ? -0.852 7.009 -1.993 1.00 91.88 96 ILE A N 1
ATOM 727 C CA . ILE A 1 96 ? -0.048 6.560 -3.132 1.00 91.88 96 ILE A CA 1
ATOM 728 C C . ILE A 1 96 ? -0.924 5.672 -4.020 1.00 91.88 96 ILE A C 1
ATOM 730 O O . ILE A 1 96 ? -1.279 4.557 -3.630 1.00 91.88 96 ILE A O 1
ATOM 734 N N . LYS A 1 97 ? -1.273 6.196 -5.197 1.00 73.75 97 LYS A N 1
ATOM 735 C CA . LYS A 1 97 ? -2.072 5.510 -6.220 1.00 73.75 97 LYS A CA 1
ATOM 736 C C . LYS A 1 97 ? -1.207 4.673 -7.150 1.00 73.75 97 LYS A C 1
ATOM 738 O O . LYS A 1 97 ? -0.108 5.152 -7.505 1.00 73.75 97 LYS A O 1
#

Sequence (97 aa):
MVNLRRIELTANNNLVELMKAQEREMIDALIQSEKSKVTAQSSLLAAWLAEQKLQMSDFATATLNNSLKGGFSGNAATAATNYLTNIPQPNLQNPIK

pLDDT: mean 93.84, std 5.73, range [62.25, 98.56]

Radius of gyration: 31.9 Å; chains: 1; bounding box: 60×11×93 Å

Organism: NCBI:txid888824